Protein AF-A0A256ZT13-F1 (afdb_monomer)

Foldseek 3Di:
DWDWAQFLVGDTAIEDLVQVVVCVVPAVVVCVVQVPDDDVSVVVVLNCQRNDAPWWFAFPQRKIWRWHDDPQKTWTFIGDPRYTDHIHIDGPVRVVVCVVPTTDDIPD

Structure (mmCIF, N/CA/C/O backbone):
data_AF-A0A256ZT13-F1
#
_entry.id   AF-A0A256ZT13-F1
#
loop_
_atom_site.group_PDB
_atom_site.id
_atom_site.type_symbol
_atom_site.label_atom_id
_atom_site.label_alt_id
_atom_site.label_comp_id
_atom_site.label_asym_id
_atom_site.label_entity_id
_atom_site.label_seq_id
_atom_site.pdbx_PDB_ins_code
_atom_site.Cartn_x
_atom_site.Cartn_y
_atom_site.Cartn_z
_atom_site.occupancy
_atom_site.B_iso_or_equiv
_atom_site.auth_seq_id
_atom_site.auth_comp_id
_atom_site.auth_asym_id
_atom_site.auth_atom_id
_atom_site.pdbx_PDB_model_num
ATOM 1 N N . MET A 1 1 ? -5.685 13.560 12.137 1.00 84.81 1 MET A N 1
ATOM 2 C CA . MET A 1 1 ? -6.854 13.340 11.257 1.00 84.81 1 MET A CA 1
ATOM 3 C C . MET A 1 1 ? -6.758 11.966 10.598 1.00 84.81 1 MET A C 1
ATOM 5 O O . MET A 1 1 ? -5.645 11.472 10.412 1.00 84.81 1 MET A O 1
ATOM 9 N N . SER A 1 2 ? -7.891 11.348 10.274 1.00 91.94 2 SER A N 1
ATOM 10 C CA . SER A 1 2 ? -7.971 10.091 9.521 1.00 91.94 2 SER A CA 1
ATOM 11 C C . SER A 1 2 ? -8.972 10.225 8.376 1.00 91.94 2 SER A C 1
ATOM 13 O O . SER A 1 2 ? -9.861 11.073 8.413 1.00 91.94 2 SER A O 1
ATOM 15 N N . ILE A 1 3 ? -8.791 9.411 7.341 1.00 95.38 3 ILE A N 1
ATOM 16 C CA . ILE A 1 3 ? -9.670 9.338 6.172 1.00 95.38 3 ILE A CA 1
ATOM 17 C C . ILE A 1 3 ? -10.074 7.881 5.999 1.00 95.38 3 ILE A C 1
ATOM 19 O O . ILE A 1 3 ? -9.245 6.992 6.180 1.00 95.38 3 ILE A O 1
ATOM 23 N N . ILE A 1 4 ? -11.331 7.641 5.638 1.00 97.50 4 ILE A N 1
ATOM 24 C CA . ILE A 1 4 ? -11.843 6.304 5.342 1.00 97.50 4 ILE A CA 1
ATOM 25 C C . ILE A 1 4 ? -12.035 6.189 3.830 1.00 97.50 4 ILE A C 1
ATOM 27 O O . ILE A 1 4 ? -12.651 7.052 3.206 1.00 97.50 4 ILE A O 1
ATOM 31 N N . VAL A 1 5 ? -11.493 5.127 3.242 1.00 96.94 5 VAL A N 1
ATOM 32 C CA . VAL A 1 5 ? -11.612 4.794 1.820 1.00 96.94 5 VAL A CA 1
ATOM 33 C C . VAL A 1 5 ? -12.153 3.379 1.707 1.00 96.94 5 VAL A C 1
ATOM 35 O O . VAL A 1 5 ? -11.622 2.476 2.339 1.00 96.94 5 VAL A O 1
ATOM 38 N N . LYS A 1 6 ? -13.187 3.169 0.892 1.00 98.00 6 LYS A N 1
ATOM 39 C CA . LYS A 1 6 ? -13.650 1.814 0.581 1.00 98.00 6 LYS A CA 1
ATOM 40 C C . LYS A 1 6 ? -12.673 1.136 -0.382 1.00 98.00 6 LYS A C 1
ATOM 42 O O . LYS A 1 6 ? -12.328 1.735 -1.400 1.00 98.00 6 LYS A O 1
ATOM 47 N N . ASP A 1 7 ? -12.219 -0.070 -0.052 1.00 97.81 7 ASP A N 1
ATOM 48 C CA . ASP A 1 7 ? -11.424 -0.899 -0.964 1.00 97.81 7 ASP A CA 1
ATOM 49 C C . ASP A 1 7 ? -12.286 -1.466 -2.111 1.00 97.81 7 ASP A C 1
ATOM 51 O O . ASP A 1 7 ? -13.498 -1.236 -2.177 1.00 97.81 7 ASP A O 1
ATOM 55 N N . TYR A 1 8 ? -11.670 -2.242 -3.007 1.00 97.06 8 TYR A N 1
ATOM 56 C CA . TYR A 1 8 ? -12.350 -2.919 -4.120 1.00 97.06 8 TYR A CA 1
ATOM 57 C C . TYR A 1 8 ? -13.503 -3.857 -3.695 1.00 97.06 8 TYR A C 1
ATOM 59 O O . TYR A 1 8 ? -14.330 -4.218 -4.529 1.00 97.06 8 TYR A O 1
ATOM 67 N N . ARG A 1 9 ? -13.577 -4.255 -2.416 1.00 96.62 9 ARG A N 1
ATOM 68 C CA . ARG A 1 9 ? -14.650 -5.089 -1.838 1.00 96.62 9 ARG A CA 1
ATOM 69 C C . ARG A 1 9 ? -15.727 -4.257 -1.144 1.00 96.62 9 ARG A C 1
ATOM 71 O O . ARG A 1 9 ? -16.703 -4.812 -0.648 1.00 96.62 9 ARG A O 1
ATOM 78 N N . GLY A 1 10 ? -15.555 -2.938 -1.072 1.00 96.75 10 GLY A N 1
ATOM 79 C CA . GLY A 1 10 ? -16.430 -2.036 -0.331 1.00 96.75 10 GLY A CA 1
ATOM 80 C C . GLY A 1 10 ? -16.109 -1.924 1.165 1.00 96.75 10 GLY A C 1
ATOM 81 O O . GLY A 1 10 ? -16.856 -1.248 1.877 1.00 96.75 10 GLY A O 1
ATOM 82 N N . ILE A 1 11 ? -15.020 -2.538 1.646 1.00 96.69 11 ILE A N 1
ATOM 83 C CA . ILE A 1 11 ? -14.600 -2.508 3.056 1.00 96.69 11 ILE A CA 1
ATOM 84 C C . ILE A 1 11 ? -13.934 -1.166 3.357 1.00 96.69 11 ILE A C 1
ATOM 86 O O . ILE A 1 11 ? -13.076 -0.706 2.607 1.00 96.69 11 ILE A O 1
ATOM 90 N N . GLY A 1 12 ? -14.330 -0.521 4.456 1.00 98.19 12 GLY A N 1
ATOM 91 C CA . GLY A 1 12 ? -13.777 0.767 4.869 1.00 98.19 12 GLY A CA 1
ATOM 92 C C . GLY A 1 12 ? -12.373 0.632 5.453 1.00 98.19 12 GLY A C 1
ATOM 93 O O . GLY A 1 12 ? -12.214 0.138 6.560 1.00 98.19 12 GLY A O 1
ATOM 94 N N . ILE A 1 13 ? -11.373 1.131 4.732 1.00 98.44 13 ILE A N 1
ATOM 95 C CA . ILE A 1 13 ? -9.968 1.152 5.137 1.00 98.44 13 ILE A CA 1
ATOM 96 C C . ILE A 1 13 ? -9.581 2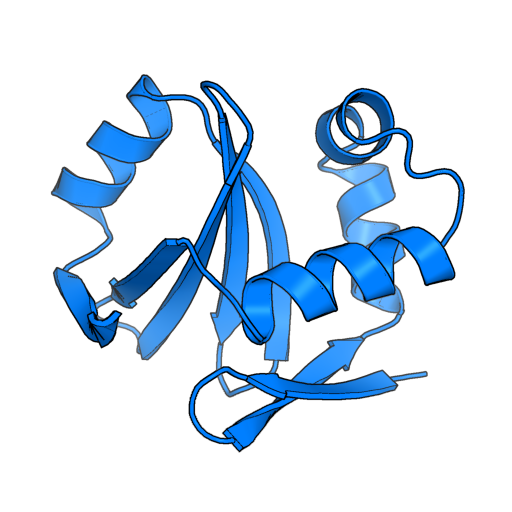.547 5.629 1.00 98.44 13 ILE A C 1
ATOM 98 O O . ILE A 1 13 ? -9.836 3.557 4.968 1.00 98.44 13 ILE A O 1
ATOM 102 N N . VAL A 1 14 ? -8.924 2.609 6.783 1.00 98.31 14 VAL A N 1
ATOM 103 C CA . VAL A 1 14 ? -8.501 3.845 7.442 1.00 98.31 14 VAL A CA 1
ATOM 104 C C . VAL A 1 14 ? -7.083 4.230 7.028 1.00 98.31 14 VAL A C 1
ATOM 106 O O . VAL A 1 14 ? -6.129 3.462 7.169 1.00 98.31 14 VAL A O 1
ATOM 109 N N . ILE A 1 15 ? -6.927 5.476 6.588 1.00 97.44 15 ILE A N 1
ATOM 110 C CA . ILE A 1 15 ? -5.650 6.123 6.293 1.00 97.44 15 ILE A CA 1
ATOM 111 C C . ILE A 1 15 ? -5.404 7.187 7.364 1.00 97.44 15 ILE A C 1
ATOM 113 O O . ILE A 1 15 ? -6.136 8.174 7.465 1.00 97.44 15 ILE A O 1
ATOM 117 N N . LEU A 1 16 ? -4.368 6.991 8.179 1.00 96.69 16 LEU A N 1
ATOM 118 C CA . LEU A 1 16 ? -3.967 7.953 9.205 1.00 96.69 16 LEU A CA 1
ATOM 119 C C . LEU A 1 16 ? -3.045 9.015 8.608 1.00 96.69 16 LEU A C 1
ATOM 121 O O . LEU A 1 16 ? -2.134 8.695 7.854 1.00 96.69 16 LEU A O 1
ATOM 125 N N . GLN A 1 17 ? -3.199 10.275 9.007 1.00 92.31 17 GLN A N 1
ATOM 126 C CA . GLN A 1 17 ? -2.292 11.349 8.580 1.00 92.31 17 GLN A CA 1
ATOM 127 C C . GLN A 1 17 ? -0.821 11.087 8.960 1.00 92.31 17 GLN A C 1
ATOM 129 O O . GLN A 1 17 ? 0.091 11.451 8.219 1.00 92.31 17 GLN A O 1
ATOM 134 N N . THR A 1 18 ? -0.581 10.407 10.084 1.00 95.25 18 THR A N 1
ATOM 135 C CA . THR A 1 18 ? 0.762 10.001 10.531 1.00 95.25 18 THR A CA 1
ATOM 136 C C . THR A 1 18 ? 1.453 9.046 9.556 1.00 95.25 18 THR A C 1
ATOM 138 O O . THR A 1 18 ? 2.682 9.011 9.517 1.00 95.25 18 THR A O 1
ATOM 141 N N . LEU A 1 19 ? 0.697 8.333 8.712 1.00 95.69 19 LEU A N 1
ATOM 142 C CA . LEU A 1 19 ? 1.247 7.499 7.644 1.00 95.69 19 LEU A CA 1
ATOM 143 C C . LEU A 1 19 ? 2.073 8.327 6.656 1.00 95.69 19 LEU A C 1
ATOM 145 O O . LEU A 1 19 ? 3.155 7.899 6.265 1.00 95.69 19 LEU A O 1
ATOM 149 N N . TYR A 1 20 ? 1.596 9.516 6.274 1.00 95.31 20 TYR A N 1
ATOM 150 C CA . TYR A 1 20 ? 2.323 10.376 5.340 1.00 95.31 20 TYR A CA 1
ATOM 151 C C . TYR A 1 20 ? 3.679 10.801 5.916 1.00 95.31 20 TYR A C 1
ATOM 153 O O . TYR A 1 20 ? 4.689 10.746 5.218 1.00 95.31 20 TYR A O 1
ATOM 161 N N . LEU A 1 21 ? 3.721 11.155 7.205 1.00 94.12 21 LEU A N 1
ATOM 162 C CA . LEU A 1 21 ? 4.969 11.496 7.896 1.00 94.12 21 LEU A CA 1
ATOM 163 C C . LEU A 1 21 ? 5.923 10.296 7.938 1.00 94.12 21 LEU A C 1
ATOM 165 O O . LEU A 1 21 ? 7.085 10.424 7.559 1.00 94.12 21 LEU A O 1
ATOM 169 N N . HIS A 1 22 ? 5.410 9.114 8.289 1.00 94.31 22 HIS A N 1
ATOM 170 C CA . HIS A 1 22 ? 6.187 7.876 8.289 1.00 94.31 22 HIS A CA 1
ATOM 171 C C . HIS A 1 22 ? 6.798 7.568 6.910 1.00 94.31 22 HIS A C 1
ATOM 173 O O . HIS A 1 22 ? 7.994 7.294 6.807 1.00 94.31 22 HIS A O 1
ATOM 179 N N . VAL A 1 23 ? 6.008 7.660 5.835 1.00 94.69 23 VAL A N 1
ATOM 180 C CA . VAL A 1 23 ? 6.480 7.444 4.456 1.00 94.69 23 VAL A CA 1
ATOM 181 C C . VAL A 1 23 ? 7.493 8.518 4.052 1.00 94.69 23 VAL A C 1
ATOM 183 O O . VAL A 1 23 ? 8.524 8.194 3.466 1.00 94.69 23 VAL A O 1
ATOM 186 N N . LYS A 1 24 ? 7.277 9.784 4.420 1.00 94.25 24 LYS A N 1
ATOM 187 C CA . LYS A 1 24 ? 8.226 10.878 4.154 1.00 94.25 24 LYS A CA 1
ATOM 188 C C . LYS A 1 24 ? 9.572 10.684 4.859 1.00 94.25 24 LYS A C 1
ATOM 190 O O . LYS A 1 24 ? 10.597 11.166 4.376 1.00 94.25 24 LYS A O 1
ATOM 195 N N . GLU A 1 25 ? 9.603 9.989 5.987 1.00 94.56 25 GLU A N 1
ATOM 196 C CA . GLU A 1 25 ? 10.843 9.673 6.697 1.00 94.56 25 GLU A CA 1
ATOM 197 C C . GLU A 1 25 ? 11.520 8.404 6.173 1.00 94.56 25 GLU A C 1
ATOM 199 O O . GLU A 1 25 ? 12.735 8.398 5.983 1.00 94.56 25 GLU A O 1
ATOM 204 N N . ARG A 1 26 ? 10.751 7.338 5.920 1.00 93.94 26 ARG A N 1
ATOM 205 C CA . ARG A 1 26 ? 11.281 5.988 5.651 1.00 93.94 26 ARG A CA 1
ATOM 206 C C . ARG A 1 26 ? 11.299 5.584 4.177 1.00 93.94 26 ARG A C 1
ATOM 208 O O . ARG A 1 26 ? 12.075 4.710 3.809 1.00 93.94 26 ARG A O 1
ATOM 215 N N . HIS A 1 27 ? 10.478 6.218 3.344 1.00 92.50 27 HIS A N 1
ATOM 216 C CA . HIS A 1 27 ? 10.208 5.835 1.953 1.00 92.50 27 HIS A CA 1
ATOM 217 C C . HIS A 1 27 ? 10.195 7.066 1.028 1.00 92.50 27 HIS A C 1
ATOM 219 O O . HIS A 1 27 ? 9.283 7.282 0.229 1.00 92.50 27 HIS A O 1
ATOM 225 N N . ARG A 1 28 ? 11.216 7.926 1.148 1.00 90.56 28 ARG A N 1
ATOM 226 C CA . ARG A 1 28 ? 11.354 9.150 0.328 1.00 90.56 28 ARG A CA 1
ATOM 227 C C . ARG A 1 28 ? 11.467 8.867 -1.166 1.00 90.56 28 ARG A C 1
ATOM 229 O O . ARG A 1 28 ? 11.093 9.707 -1.980 1.00 90.56 28 ARG A O 1
ATOM 236 N N . ASP A 1 29 ? 12.009 7.711 -1.517 1.00 92.12 29 ASP A N 1
ATOM 237 C CA . ASP A 1 29 ? 12.129 7.228 -2.887 1.00 92.12 29 ASP A CA 1
ATOM 238 C C . ASP A 1 29 ? 10.757 7.062 -3.549 1.00 92.12 29 ASP A C 1
ATOM 240 O O . ASP A 1 29 ? 10.605 7.455 -4.703 1.00 92.12 29 ASP A O 1
ATOM 244 N N . LEU A 1 30 ? 9.752 6.582 -2.808 1.00 93.75 30 LEU A N 1
ATOM 245 C CA . LEU A 1 30 ? 8.371 6.511 -3.280 1.00 93.75 30 LEU A CA 1
ATOM 246 C C . LEU A 1 30 ? 7.849 7.896 -3.648 1.00 93.75 30 LEU A C 1
ATOM 248 O O . LEU A 1 30 ? 7.347 8.077 -4.755 1.00 93.75 30 LEU A O 1
ATOM 252 N N . LEU A 1 31 ? 7.991 8.872 -2.742 1.00 94.31 31 LEU A N 1
ATOM 253 C CA . LEU A 1 31 ? 7.477 10.225 -2.971 1.00 94.31 31 LEU A CA 1
ATOM 254 C C . LEU A 1 31 ? 8.135 10.856 -4.201 1.00 94.31 31 LEU A C 1
ATOM 256 O O . LEU A 1 31 ? 7.447 11.395 -5.059 1.00 94.31 31 LEU A O 1
ATOM 260 N N . ARG A 1 32 ? 9.461 10.719 -4.330 1.00 93.56 32 ARG A N 1
ATOM 261 C CA . ARG A 1 32 ? 10.210 11.236 -5.484 1.00 93.56 32 ARG A CA 1
ATOM 262 C C . ARG A 1 32 ? 9.809 10.552 -6.788 1.00 93.56 32 ARG A C 1
ATOM 264 O O . ARG A 1 32 ? 9.538 11.234 -7.767 1.00 93.56 32 ARG A O 1
ATOM 271 N N . LYS A 1 33 ? 9.759 9.216 -6.815 1.00 93.25 33 LYS A N 1
ATOM 272 C CA . LYS A 1 33 ? 9.455 8.450 -8.036 1.00 93.25 33 LYS A CA 1
ATOM 273 C C . LYS A 1 33 ? 8.032 8.662 -8.538 1.00 93.25 33 LYS A C 1
ATOM 275 O O . LYS A 1 33 ? 7.802 8.561 -9.737 1.00 93.25 33 LYS A O 1
ATOM 280 N N . LEU A 1 34 ? 7.093 8.924 -7.634 1.00 92.62 34 LEU A N 1
ATOM 281 C CA . LEU A 1 34 ? 5.691 9.167 -7.969 1.00 92.62 34 LEU A CA 1
ATOM 282 C C . LEU A 1 34 ? 5.343 10.661 -8.048 1.00 92.62 34 LEU A C 1
ATOM 284 O O . LEU A 1 34 ? 4.171 10.990 -8.194 1.00 92.62 34 LEU A O 1
ATOM 288 N N . ASN A 1 35 ? 6.342 11.545 -7.948 1.00 94.69 35 ASN A N 1
ATOM 289 C CA . ASN A 1 35 ? 6.184 12.999 -7.920 1.00 94.69 35 ASN A CA 1
ATOM 290 C C . ASN A 1 35 ? 5.108 13.481 -6.925 1.00 94.69 35 ASN A C 1
ATOM 292 O O . ASN A 1 35 ? 4.221 14.260 -7.263 1.00 94.69 35 ASN A O 1
ATOM 296 N N . ILE A 1 36 ? 5.168 12.962 -5.698 1.00 95.75 36 ILE A N 1
ATOM 297 C CA . ILE A 1 36 ? 4.253 13.310 -4.610 1.00 95.75 36 ILE A CA 1
ATOM 298 C C . ILE A 1 36 ? 4.864 14.442 -3.796 1.00 95.75 36 ILE A C 1
ATOM 300 O O . ILE A 1 36 ? 5.862 14.260 -3.095 1.00 95.75 36 ILE A O 1
ATOM 304 N N . GLU A 1 37 ? 4.217 15.595 -3.839 1.00 94.25 37 GLU A N 1
ATOM 305 C CA . GLU A 1 37 ? 4.680 16.822 -3.193 1.00 94.25 37 GLU A CA 1
ATOM 306 C C . GLU A 1 37 ? 3.958 17.087 -1.869 1.00 94.25 37 GLU A C 1
ATOM 308 O O . GLU A 1 37 ? 4.487 17.748 -0.971 1.00 94.25 37 GLU A O 1
ATOM 313 N N . ASN A 1 38 ? 2.738 16.566 -1.723 1.00 94.50 38 ASN A N 1
ATOM 314 C CA . ASN A 1 38 ? 1.885 16.857 -0.580 1.00 94.50 38 ASN A CA 1
ATOM 315 C C . ASN A 1 38 ? 1.020 15.665 -0.144 1.00 94.50 38 ASN A C 1
ATOM 317 O O . ASN A 1 38 ? 0.927 14.625 -0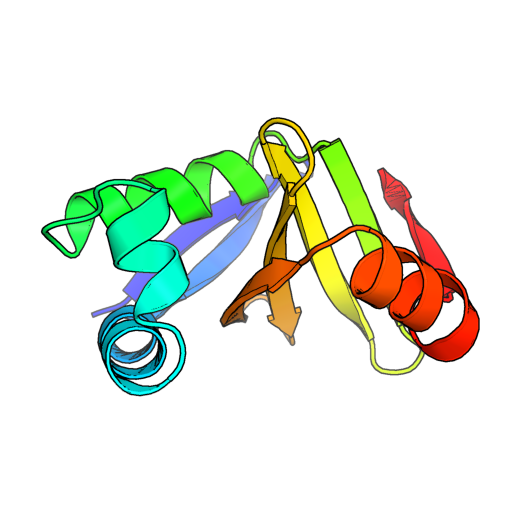.795 1.00 94.50 38 ASN A O 1
ATOM 321 N N . MET A 1 39 ? 0.376 15.844 1.009 1.00 94.56 39 MET A N 1
ATOM 322 C CA . MET A 1 39 ? -0.436 14.816 1.654 1.00 94.56 39 MET A CA 1
ATOM 323 C C . MET A 1 39 ? -1.663 14.413 0.825 1.00 94.56 39 MET A C 1
ATOM 325 O O . MET A 1 39 ? -2.018 13.239 0.824 1.00 94.56 39 MET A O 1
ATOM 329 N N . ASN A 1 40 ? -2.296 15.349 0.111 1.00 94.81 40 ASN A N 1
ATOM 330 C CA . ASN A 1 40 ? -3.486 15.048 -0.690 1.00 94.81 40 ASN A CA 1
ATOM 331 C C . ASN A 1 40 ? -3.132 14.119 -1.856 1.00 94.81 40 ASN A C 1
ATOM 333 O O . ASN A 1 40 ? -3.756 13.074 -2.008 1.00 94.81 40 ASN A O 1
ATOM 337 N N . GLN A 1 41 ? -2.051 14.423 -2.582 1.00 95.94 41 GLN A N 1
ATOM 338 C CA . GLN A 1 41 ? -1.529 13.550 -3.640 1.00 95.94 41 GLN A CA 1
ATOM 339 C C . GLN A 1 41 ? -1.145 12.162 -3.106 1.00 95.94 41 GLN A C 1
ATOM 341 O O . GLN A 1 41 ? -1.420 11.146 -3.744 1.00 95.94 41 GLN A O 1
ATOM 346 N N . PHE A 1 42 ? -0.546 12.099 -1.910 1.00 96.19 42 PHE A N 1
ATOM 347 C CA . PHE A 1 42 ? -0.253 10.827 -1.251 1.00 96.19 42 PHE A CA 1
ATOM 348 C C . PHE A 1 42 ? -1.531 10.016 -0.986 1.00 96.19 42 PHE A C 1
ATOM 350 O O . PHE A 1 42 ? -1.593 8.835 -1.328 1.00 96.19 42 PHE A O 1
ATOM 357 N N . ILE A 1 43 ? -2.557 10.646 -0.407 1.00 95.69 43 ILE A N 1
ATOM 358 C CA . ILE A 1 43 ? -3.845 10.003 -0.118 1.00 95.69 43 ILE A CA 1
ATOM 359 C C . ILE A 1 43 ? -4.507 9.507 -1.405 1.00 95.69 43 ILE A C 1
ATOM 361 O O . ILE A 1 43 ? -5.004 8.383 -1.421 1.00 95.69 43 ILE A O 1
ATOM 365 N N . ASP A 1 44 ? -4.493 10.298 -2.478 1.00 95.75 44 ASP A N 1
ATOM 366 C CA . ASP A 1 44 ? -5.092 9.915 -3.760 1.00 95.75 44 ASP A CA 1
ATOM 367 C C . ASP A 1 44 ? -4.416 8.684 -4.369 1.00 95.75 44 ASP A C 1
ATOM 369 O O . ASP A 1 44 ? -5.088 7.790 -4.890 1.00 95.75 44 ASP A O 1
ATOM 373 N N . ILE A 1 45 ? -3.094 8.581 -4.233 1.00 95.75 45 ILE A N 1
ATOM 374 C CA . ILE A 1 45 ? -2.351 7.401 -4.670 1.00 95.75 45 ILE A CA 1
ATOM 375 C C . ILE A 1 45 ? -2.718 6.176 -3.832 1.00 95.75 45 ILE A C 1
ATOM 377 O O . ILE A 1 45 ? -3.042 5.137 -4.404 1.00 95.75 45 ILE A O 1
ATOM 381 N N . VAL A 1 46 ? -2.737 6.284 -2.500 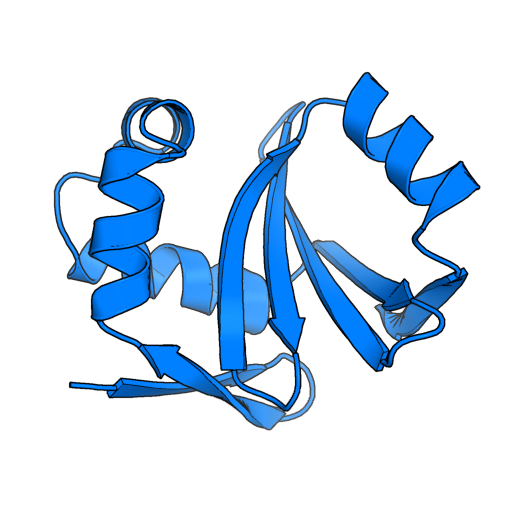1.00 97.50 46 VAL A N 1
ATOM 382 C CA . VAL A 1 46 ? -3.149 5.165 -1.630 1.00 97.50 46 VAL A CA 1
ATOM 383 C C . VAL A 1 46 ? -4.583 4.739 -1.943 1.00 97.50 46 VAL A C 1
ATOM 385 O O . VAL A 1 46 ? -4.852 3.549 -2.098 1.00 97.50 46 VAL A O 1
ATOM 388 N N . ARG A 1 47 ? -5.492 5.704 -2.121 1.00 97.25 47 ARG A N 1
ATOM 389 C CA . ARG A 1 47 ? -6.882 5.470 -2.524 1.00 97.25 47 ARG A CA 1
ATOM 390 C C . ARG A 1 47 ? -6.961 4.696 -3.838 1.00 97.25 47 ARG A C 1
ATOM 392 O O . ARG A 1 47 ? -7.703 3.722 -3.911 1.00 97.25 47 ARG A O 1
ATOM 399 N N . ARG A 1 48 ? -6.184 5.082 -4.854 1.00 96.38 48 ARG A N 1
ATOM 400 C CA . ARG A 1 48 ? -6.150 4.385 -6.149 1.00 96.38 48 ARG A CA 1
ATOM 401 C C . ARG A 1 48 ? -5.752 2.917 -5.998 1.00 96.38 48 ARG A C 1
ATOM 403 O O . ARG A 1 48 ? -6.388 2.070 -6.615 1.00 96.38 48 ARG A O 1
ATOM 410 N N . VAL A 1 49 ? -4.746 2.618 -5.171 1.00 98.00 49 VAL A N 1
ATOM 411 C CA . VAL A 1 49 ? -4.316 1.231 -4.916 1.00 98.00 49 VAL A CA 1
ATOM 412 C C . VAL A 1 49 ? -5.402 0.420 -4.209 1.00 98.00 49 VAL A C 1
ATOM 414 O O . VAL A 1 49 ? -5.598 -0.742 -4.539 1.00 98.00 49 VAL A O 1
ATOM 417 N N . LEU A 1 50 ? -6.113 1.018 -3.250 1.00 98.31 50 LEU A N 1
ATOM 418 C CA . LEU A 1 50 ? -7.175 0.328 -2.510 1.00 98.31 50 LEU A CA 1
ATOM 419 C C . LEU A 1 50 ? -8.410 0.044 -3.380 1.00 98.31 50 LEU A C 1
ATOM 421 O O . LEU A 1 50 ? -9.009 -1.022 -3.250 1.00 98.31 50 LEU A O 1
ATOM 425 N N . ILE A 1 51 ? -8.783 0.984 -4.256 1.00 98.00 51 ILE A N 1
ATOM 426 C CA . ILE A 1 51 ? -9.977 0.883 -5.112 1.00 98.00 51 ILE A CA 1
ATOM 427 C C . ILE A 1 51 ? -9.737 -0.025 -6.320 1.00 98.00 51 ILE A C 1
ATOM 429 O O . ILE A 1 51 ? -10.613 -0.805 -6.680 1.00 98.00 51 ILE A O 1
ATOM 433 N N . ASN A 1 52 ? -8.575 0.091 -6.964 1.00 97.50 52 ASN A N 1
ATOM 434 C CA . ASN A 1 52 ? -8.256 -0.648 -8.184 1.00 97.50 52 ASN A CA 1
ATOM 435 C C . ASN A 1 52 ? -6.826 -1.211 -8.117 1.00 97.50 52 ASN A C 1
ATOM 437 O O . ASN A 1 52 ? -5.930 -0.705 -8.806 1.00 97.50 52 ASN A O 1
ATOM 441 N N . PRO A 1 53 ? -6.577 -2.201 -7.241 1.00 97.94 53 PRO A N 1
ATOM 442 C CA . PRO A 1 53 ? -5.289 -2.875 -7.186 1.00 97.94 53 PRO A CA 1
ATOM 443 C C . PRO A 1 53 ? -5.044 -3.658 -8.483 1.00 97.94 53 PRO A C 1
ATOM 445 O O . PRO A 1 53 ? -5.963 -3.996 -9.213 1.00 97.94 53 PRO A O 1
ATOM 448 N N . SER A 1 54 ? -3.789 -3.975 -8.777 1.00 97.88 54 SER A N 1
ATOM 449 C CA . SER A 1 54 ? -3.434 -4.997 -9.769 1.00 97.88 54 SER A CA 1
ATOM 450 C C . SER A 1 54 ? -3.482 -6.397 -9.170 1.00 97.88 54 SER A C 1
ATOM 452 O O . SER A 1 54 ? -3.870 -7.340 -9.847 1.00 97.88 54 SER A O 1
ATOM 454 N N . GLU A 1 55 ? -3.048 -6.536 -7.916 1.00 98.00 55 GLU A N 1
ATOM 455 C CA . GLU A 1 55 ? -3.064 -7.801 -7.183 1.00 98.00 55 GLU A CA 1
ATOM 456 C C . GLU A 1 55 ? -3.310 -7.540 -5.700 1.00 98.00 55 GLU A C 1
ATOM 458 O O . GLU A 1 55 ? -2.866 -6.519 -5.163 1.00 98.00 55 GLU A O 1
ATOM 463 N N . VAL A 1 56 ? -3.953 -8.484 -5.017 1.00 98.31 56 VAL A N 1
ATOM 464 C CA . VAL A 1 56 ? -4.090 -8.431 -3.558 1.00 98.31 56 VAL A CA 1
ATOM 465 C C . VAL A 1 56 ? -3.718 -9.765 -2.932 1.00 98.31 56 VAL A C 1
ATOM 467 O O . VAL A 1 56 ? -4.172 -10.824 -3.365 1.00 98.31 56 VAL A O 1
ATOM 470 N N . TYR A 1 57 ? -2.905 -9.713 -1.877 1.00 98.31 57 TYR A N 1
ATOM 471 C CA . TYR A 1 57 ? -2.461 -10.891 -1.137 1.00 98.31 57 TYR A CA 1
ATOM 472 C C . TYR A 1 57 ? -2.777 -10.814 0.351 1.00 98.31 57 TYR A C 1
ATOM 474 O O . TYR A 1 57 ? -2.764 -9.738 0.940 1.00 98.31 57 TYR A O 1
ATOM 482 N N . ILE A 1 58 ? -2.954 -11.975 0.979 1.00 97.31 58 ILE A N 1
ATOM 483 C CA . ILE A 1 58 ? -3.069 -12.130 2.435 1.00 97.31 58 ILE A CA 1
ATOM 484 C C . ILE A 1 58 ? -1.907 -12.990 2.955 1.00 97.31 58 ILE A C 1
ATOM 486 O O . ILE A 1 58 ? -1.439 -13.909 2.270 1.00 97.31 58 ILE A O 1
ATOM 490 N N . ASN A 1 59 ? -1.409 -12.678 4.156 1.00 96.19 59 ASN A N 1
ATOM 491 C CA . ASN A 1 59 ? -0.444 -13.506 4.889 1.00 96.19 59 ASN A CA 1
ATOM 492 C C . ASN A 1 59 ? -1.096 -14.266 6.065 1.00 96.19 59 ASN A C 1
ATOM 494 O O . ASN A 1 59 ? -2.243 -14.016 6.421 1.00 96.19 59 ASN A O 1
ATOM 498 N N . ASP A 1 60 ? -0.328 -15.135 6.728 1.00 93.69 60 ASP A N 1
ATOM 499 C CA . ASP A 1 60 ? -0.796 -15.946 7.871 1.00 93.69 60 ASP A CA 1
ATOM 500 C C . ASP A 1 60 ? -1.277 -15.112 9.079 1.00 93.69 60 ASP A C 1
ATOM 502 O O . ASP A 1 60 ? -1.966 -15.617 9.957 1.00 93.69 60 ASP A O 1
ATOM 506 N N . LYS A 1 61 ? -0.905 -13.828 9.140 1.00 93.81 61 LYS A N 1
ATOM 507 C CA . LYS A 1 61 ? -1.273 -12.893 10.214 1.00 93.81 61 LYS A CA 1
ATOM 508 C C . LYS A 1 61 ? -2.480 -12.021 9.853 1.00 93.81 61 LYS A C 1
ATOM 510 O O . LYS A 1 61 ? -2.746 -11.048 10.549 1.00 93.81 61 LYS A O 1
ATOM 515 N N . GLY A 1 62 ? -3.147 -12.293 8.730 1.00 94.69 62 GLY A N 1
ATOM 516 C CA . GLY A 1 62 ? -4.275 -11.495 8.245 1.00 94.69 62 GLY A CA 1
ATOM 517 C C . GLY A 1 62 ? -3.893 -10.120 7.686 1.00 94.69 62 GLY A C 1
ATOM 518 O O . GLY A 1 62 ? -4.773 -9.319 7.388 1.00 94.69 62 GLY A O 1
ATOM 519 N N . SER A 1 63 ? -2.600 -9.817 7.510 1.00 97.62 63 SER A N 1
ATOM 520 C CA . SER A 1 63 ? -2.196 -8.585 6.823 1.00 97.62 63 SER A CA 1
ATOM 521 C C . SER A 1 63 ? -2.525 -8.694 5.338 1.00 97.62 63 SER A C 1
ATOM 523 O O . SER A 1 63 ? -2.169 -9.687 4.694 1.00 97.62 63 SER A O 1
ATOM 525 N N . VAL A 1 64 ? -3.140 -7.648 4.797 1.00 98.31 64 VAL A N 1
ATOM 526 C CA . VAL A 1 64 ? -3.538 -7.555 3.393 1.00 98.31 64 VAL A CA 1
ATOM 527 C C . VAL A 1 64 ? -2.567 -6.640 2.653 1.00 98.31 64 VAL A C 1
ATOM 529 O O . VAL A 1 64 ? -2.224 -5.559 3.127 1.00 98.31 64 VAL A O 1
ATOM 532 N N . TYR A 1 65 ? -2.103 -7.087 1.495 1.00 98.50 65 TYR A N 1
ATOM 533 C CA . TYR A 1 65 ? -1.130 -6.399 0.656 1.00 98.50 65 TYR A CA 1
ATOM 534 C C . TYR A 1 65 ? -1.801 -6.050 -0.660 1.00 98.50 65 TYR A C 1
ATOM 536 O O . TYR A 1 65 ? -2.047 -6.944 -1.465 1.00 98.50 65 TYR A O 1
ATOM 544 N N . TYR A 1 66 ? -2.090 -4.771 -0.866 1.00 98.69 66 TYR A N 1
ATOM 545 C CA . TYR A 1 66 ? -2.636 -4.262 -2.116 1.00 98.69 66 TYR A CA 1
ATOM 546 C C . TYR A 1 66 ? -1.481 -3.774 -2.977 1.00 98.69 66 TYR A C 1
ATOM 548 O O . TYR A 1 66 ? -0.705 -2.911 -2.560 1.00 98.69 66 TYR A O 1
ATOM 556 N N . LEU A 1 67 ? -1.355 -4.339 -4.169 1.00 98.25 67 LEU A N 1
ATOM 557 C CA . LEU A 1 67 ? -0.291 -4.023 -5.106 1.00 98.25 67 LEU A CA 1
ATOM 558 C C . LEU A 1 67 ? -0.885 -3.325 -6.315 1.00 98.25 67 LEU A C 1
ATOM 560 O O . LEU A 1 67 ? -1.785 -3.862 -6.948 1.00 98.25 67 LEU A O 1
ATOM 564 N N . LEU A 1 68 ? -0.337 -2.173 -6.682 1.00 97.94 68 LEU A N 1
ATOM 565 C CA . LEU A 1 68 ? -0.599 -1.533 -7.967 1.00 97.94 68 LEU A CA 1
ATOM 566 C C . LEU A 1 68 ? 0.675 -1.575 -8.807 1.00 97.94 68 LEU A C 1
ATOM 568 O O . LEU A 1 68 ? 1.706 -1.043 -8.392 1.00 97.94 68 LEU A O 1
ATOM 572 N N . ARG A 1 69 ? 0.617 -2.203 -9.983 1.00 96.00 69 ARG A N 1
ATOM 573 C CA . ARG A 1 69 ? 1.750 -2.237 -10.909 1.00 96.00 69 ARG A CA 1
ATOM 574 C C . ARG A 1 69 ? 1.914 -0.877 -11.585 1.00 96.00 69 ARG A C 1
ATOM 576 O O . ARG A 1 69 ? 0.969 -0.336 -12.152 1.00 96.00 69 ARG A O 1
ATOM 583 N N . ILE A 1 70 ? 3.128 -0.341 -11.535 1.00 93.06 70 ILE A N 1
ATOM 584 C CA . ILE A 1 70 ? 3.536 0.911 -12.173 1.00 93.06 70 ILE A CA 1
ATOM 585 C C . ILE A 1 70 ? 4.839 0.614 -12.917 1.00 93.06 70 ILE A C 1
ATOM 587 O O . ILE A 1 70 ? 5.919 0.606 -12.322 1.00 93.06 70 ILE A O 1
ATOM 591 N N . ASN A 1 71 ? 4.729 0.337 -14.219 1.00 90.06 71 ASN A N 1
ATOM 592 C CA . ASN A 1 71 ? 5.832 -0.150 -15.054 1.00 90.06 71 ASN A CA 1
ATOM 593 C C . ASN A 1 71 ? 6.469 -1.425 -14.451 1.00 90.06 71 ASN A C 1
ATOM 595 O O . ASN A 1 71 ? 5.781 -2.437 -14.262 1.00 90.06 71 ASN A O 1
ATOM 599 N N . ASP A 1 72 ? 7.760 -1.360 -14.115 1.00 91.75 72 ASP A N 1
ATOM 600 C CA . ASP A 1 72 ? 8.553 -2.461 -13.546 1.00 91.75 72 ASP A CA 1
ATOM 601 C C . ASP A 1 72 ? 8.569 -2.480 -12.009 1.00 91.75 72 ASP A C 1
ATOM 603 O O . ASP A 1 72 ? 9.300 -3.255 -11.386 1.00 91.75 72 ASP A O 1
ATOM 607 N N . LEU A 1 73 ? 7.780 -1.608 -11.379 1.00 95.06 73 LEU A N 1
ATOM 608 C CA . LEU A 1 73 ? 7.634 -1.530 -9.932 1.00 95.06 73 LEU A CA 1
ATOM 609 C C . LEU A 1 73 ? 6.203 -1.861 -9.515 1.00 95.06 73 LEU A C 1
ATOM 611 O O . LEU A 1 73 ? 5.244 -1.686 -10.266 1.00 95.06 73 LEU A O 1
ATOM 615 N N . TYR A 1 74 ? 6.057 -2.277 -8.265 1.00 96.88 74 TYR A N 1
ATOM 616 C CA . TYR A 1 74 ? 4.774 -2.361 -7.586 1.00 96.88 74 TYR A CA 1
ATOM 617 C C . TYR A 1 74 ? 4.728 -1.344 -6.460 1.00 96.88 74 TYR A C 1
ATOM 619 O O . TYR A 1 74 ? 5.614 -1.301 -5.608 1.00 96.88 74 TYR A O 1
ATOM 627 N N . LEU A 1 75 ? 3.668 -0.551 -6.422 1.00 97.38 75 LEU A N 1
ATOM 628 C CA . LEU A 1 75 ? 3.303 0.206 -5.242 1.00 97.38 75 LEU A CA 1
ATOM 629 C C . LEU A 1 75 ? 2.549 -0.719 -4.289 1.00 97.38 75 LEU A C 1
ATOM 631 O O . LEU A 1 75 ? 1.478 -1.214 -4.628 1.00 97.38 75 LEU A O 1
ATOM 635 N N . ASN A 1 76 ? 3.122 -0.959 -3.114 1.00 98.12 76 ASN A N 1
ATOM 636 C CA . ASN A 1 76 ? 2.592 -1.878 -2.119 1.00 98.12 76 ASN A CA 1
ATOM 637 C C . ASN A 1 76 ? 2.010 -1.116 -0.932 1.00 98.12 76 ASN A C 1
ATOM 639 O O . ASN A 1 76 ? 2.744 -0.429 -0.221 1.00 98.12 76 ASN A O 1
ATOM 643 N N . VAL A 1 77 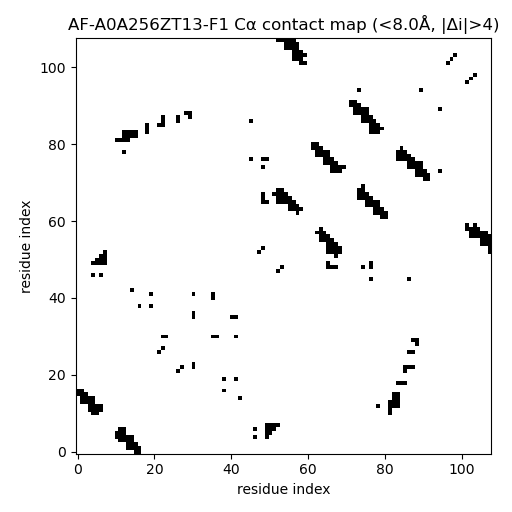? 0.709 -1.274 -0.703 1.00 98.44 77 VAL A N 1
ATOM 644 C CA . VAL A 1 77 ? -0.025 -0.744 0.450 1.00 98.44 77 VAL A CA 1
ATOM 645 C C . VAL A 1 77 ? -0.346 -1.902 1.388 1.00 98.44 77 VAL A C 1
ATOM 647 O O . VAL A 1 77 ? -1.023 -2.854 1.001 1.00 98.44 77 VAL A O 1
ATOM 650 N N . ILE A 1 78 ? 0.128 -1.823 2.634 1.00 98.1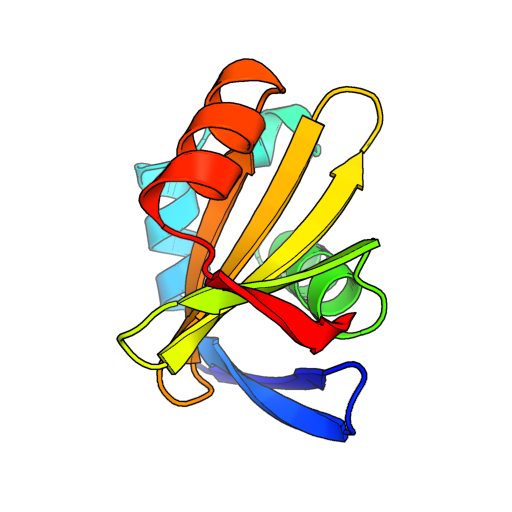2 78 ILE A N 1
ATOM 651 C CA . ILE A 1 78 ? -0.110 -2.863 3.642 1.00 98.12 78 ILE A CA 1
ATOM 652 C C . ILE A 1 78 ? -1.198 -2.409 4.603 1.00 98.12 78 ILE A C 1
ATOM 654 O O . ILE A 1 78 ? -1.055 -1.383 5.271 1.00 98.12 78 ILE A O 1
ATOM 658 N N . VAL A 1 79 ? -2.237 -3.226 4.721 1.00 98.56 79 VAL A N 1
ATOM 659 C CA . VAL A 1 79 ? -3.362 -3.033 5.631 1.00 98.56 79 VAL A CA 1
ATOM 660 C C . VAL A 1 79 ? -3.350 -4.118 6.700 1.00 98.56 79 VAL A C 1
ATOM 662 O O . VAL A 1 79 ? -3.153 -5.298 6.409 1.00 98.56 79 VAL A O 1
ATOM 665 N N . VAL A 1 80 ? -3.553 -3.711 7.949 1.00 97.81 80 VAL A N 1
ATOM 666 C CA . VAL A 1 80 ? -3.707 -4.608 9.101 1.00 97.81 80 VAL A CA 1
ATOM 667 C C . VAL A 1 80 ? -4.865 -4.081 9.929 1.00 97.81 80 VAL A C 1
ATOM 669 O O . VAL A 1 80 ? -4.820 -2.909 10.304 1.00 97.81 80 VAL A O 1
ATOM 672 N N . GLU A 1 81 ? -5.858 -4.934 10.202 1.00 96.38 81 GLU A N 1
ATOM 673 C CA . GLU A 1 81 ? -7.081 -4.556 10.937 1.00 96.38 81 GLU A CA 1
ATOM 674 C C . GLU A 1 81 ? -7.731 -3.306 10.323 1.00 96.38 81 GLU A C 1
ATOM 676 O O . GLU A 1 81 ? -7.945 -2.302 10.993 1.00 96.38 81 GLU A O 1
ATOM 681 N N . ASP A 1 82 ? -7.922 -3.332 9.002 1.00 97.44 82 ASP A N 1
ATOM 682 C CA . ASP A 1 82 ? -8.513 -2.246 8.212 1.00 97.44 82 ASP A CA 1
ATOM 683 C C . ASP A 1 82 ? -7.787 -0.890 8.285 1.00 97.44 82 ASP A C 1
ATOM 685 O O . ASP A 1 82 ? -8.294 0.120 7.808 1.00 97.44 82 ASP A O 1
ATOM 689 N N . ILE A 1 83 ? -6.557 -0.843 8.807 1.00 98.25 83 ILE A N 1
ATOM 690 C CA . ILE A 1 83 ? -5.736 0.372 8.872 1.00 98.25 83 ILE A CA 1
ATOM 691 C C . ILE A 1 83 ? -4.519 0.227 7.959 1.00 98.25 83 ILE A C 1
ATOM 693 O O . ILE A 1 83 ? -3.764 -0.747 8.055 1.00 98.25 83 ILE A O 1
ATOM 697 N N . VAL A 1 84 ? -4.266 1.228 7.110 1.00 98.31 84 VAL A N 1
ATOM 698 C CA . VAL A 1 84 ? -3.026 1.291 6.324 1.00 98.31 84 VAL A CA 1
ATOM 699 C C . VAL A 1 84 ? -1.843 1.532 7.260 1.00 98.31 84 VAL A C 1
ATOM 701 O O . VAL A 1 84 ? -1.740 2.577 7.904 1.00 98.31 84 VAL A O 1
ATOM 704 N N . ARG A 1 85 ? -0.927 0.563 7.324 1.00 97.38 85 ARG A N 1
ATOM 705 C CA . ARG A 1 85 ? 0.249 0.609 8.204 1.00 97.38 85 ARG A CA 1
ATOM 706 C C . ARG A 1 85 ? 1.480 1.189 7.527 1.00 97.38 85 ARG A C 1
ATOM 708 O O . ARG A 1 85 ? 2.264 1.867 8.180 1.00 97.38 85 ARG A O 1
ATOM 715 N N . THR A 1 86 ? 1.675 0.913 6.242 1.00 96.94 86 THR A N 1
ATOM 716 C CA . THR A 1 86 ? 2.808 1.446 5.476 1.00 96.94 86 THR A CA 1
ATOM 717 C C . THR A 1 86 ? 2.548 1.350 3.976 1.00 96.94 86 THR A C 1
ATOM 719 O O . THR A 1 86 ? 1.672 0.599 3.533 1.00 96.94 86 THR A O 1
ATOM 722 N N . VAL A 1 87 ? 3.322 2.115 3.207 1.00 97.75 87 VAL A N 1
ATOM 723 C CA . VAL A 1 87 ? 3.298 2.144 1.746 1.00 97.75 87 VAL A CA 1
ATOM 724 C C . VAL A 1 87 ? 4.726 2.286 1.230 1.00 97.75 87 VAL A C 1
ATOM 726 O O . VAL A 1 87 ? 5.455 3.167 1.685 1.00 97.75 87 VAL A O 1
ATOM 729 N N . TYR A 1 88 ? 5.130 1.440 0.284 1.00 96.94 88 TYR A N 1
ATOM 730 C CA . TYR A 1 88 ? 6.459 1.508 -0.332 1.00 96.94 88 TYR A CA 1
ATOM 731 C C . TYR A 1 88 ? 6.483 0.885 -1.731 1.00 96.94 88 TYR A C 1
ATOM 733 O O . TYR A 1 88 ? 5.569 0.159 -2.124 1.00 96.94 88 TYR A O 1
ATOM 741 N N . LEU A 1 89 ? 7.543 1.174 -2.489 1.00 96.44 89 LEU A N 1
ATOM 742 C CA . LEU A 1 89 ? 7.774 0.587 -3.806 1.00 96.44 89 LEU A CA 1
ATOM 743 C C . LEU A 1 89 ? 8.512 -0.752 -3.698 1.00 96.44 89 LEU A C 1
ATOM 745 O O . LEU A 1 89 ? 9.420 -0.934 -2.888 1.00 96.44 89 LEU A O 1
ATOM 749 N N . LEU A 1 90 ? 8.139 -1.686 -4.561 1.00 96.12 90 LEU A N 1
ATOM 750 C CA . LEU A 1 90 ? 8.738 -3.002 -4.711 1.00 96.12 90 LEU A CA 1
ATOM 751 C C . LEU A 1 90 ? 9.256 -3.165 -6.136 1.00 96.12 90 LEU A C 1
ATOM 753 O O . LEU A 1 90 ? 8.496 -3.037 -7.089 1.00 96.12 90 LEU A O 1
ATOM 757 N N . GLY A 1 91 ? 10.537 -3.500 -6.279 1.00 96.31 91 GLY A N 1
ATOM 758 C CA . GLY A 1 91 ? 11.062 -4.056 -7.527 1.00 96.31 91 GLY A CA 1
ATOM 759 C C . GLY A 1 91 ? 10.745 -5.547 -7.666 1.00 96.31 91 GLY A C 1
ATOM 760 O O . GLY A 1 91 ? 10.340 -6.199 -6.697 1.00 96.31 91 GLY A O 1
ATOM 761 N N . MET A 1 92 ? 10.990 -6.095 -8.856 1.00 95.06 92 MET A N 1
ATOM 762 C CA . MET A 1 92 ? 10.700 -7.496 -9.193 1.00 95.06 92 MET A CA 1
ATOM 763 C C . MET A 1 92 ? 11.360 -8.511 -8.246 1.00 95.06 92 MET A C 1
ATOM 765 O O . MET A 1 92 ? 10.698 -9.443 -7.787 1.00 95.06 92 MET A O 1
ATOM 769 N N . ASP A 1 93 ? 12.620 -8.306 -7.854 1.00 95.75 93 ASP A N 1
ATOM 770 C CA . ASP A 1 93 ? 13.305 -9.215 -6.921 1.00 95.75 93 ASP A CA 1
ATOM 771 C C . ASP A 1 93 ? 12.623 -9.266 -5.550 1.00 95.75 93 ASP A C 1
ATOM 773 O O . ASP A 1 93 ? 12.434 -10.333 -4.953 1.00 95.75 93 ASP A O 1
ATOM 777 N N . SER A 1 94 ? 12.229 -8.101 -5.033 1.00 95.94 94 SER A N 1
ATOM 778 C CA . SER A 1 94 ? 11.527 -7.999 -3.756 1.00 95.94 94 SER A CA 1
ATOM 779 C C . SER A 1 94 ? 10.116 -8.573 -3.853 1.00 95.94 94 SER A C 1
ATOM 781 O O . SER A 1 94 ? 9.713 -9.303 -2.946 1.00 95.94 94 S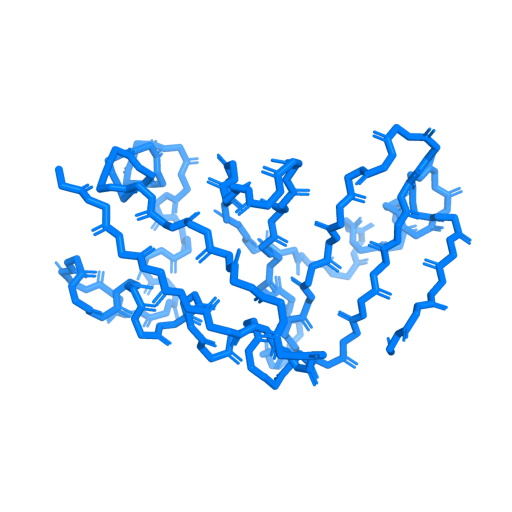ER A O 1
ATOM 783 N N . TYR A 1 95 ? 9.414 -8.339 -4.965 1.00 96.94 95 TYR A N 1
ATOM 784 C CA . TYR A 1 95 ? 8.128 -8.970 -5.263 1.00 96.94 95 TYR A CA 1
ATOM 785 C C . TYR A 1 95 ? 8.240 -10.500 -5.206 1.00 96.94 95 TYR A C 1
ATOM 787 O O . TYR A 1 95 ? 7.540 -11.140 -4.421 1.00 96.94 95 TYR A O 1
ATOM 795 N N . HIS A 1 96 ? 9.177 -11.104 -5.944 1.00 95.62 96 HIS A N 1
ATOM 796 C CA . HIS A 1 96 ? 9.337 -12.561 -5.961 1.00 95.62 96 HIS A CA 1
ATOM 797 C C . HIS A 1 96 ? 9.696 -13.126 -4.585 1.00 95.62 96 HIS A C 1
ATOM 799 O O . HIS A 1 96 ? 9.180 -14.171 -4.181 1.00 95.62 96 HIS A O 1
ATOM 805 N N . ARG A 1 97 ? 10.541 -12.425 -3.825 1.00 96.38 97 ARG A N 1
ATOM 806 C CA . ARG A 1 97 ? 10.886 -12.813 -2.452 1.00 96.38 97 ARG A CA 1
ATOM 807 C C . ARG A 1 97 ? 9.660 -12.801 -1.539 1.00 96.38 97 ARG A C 1
ATOM 809 O O . ARG A 1 97 ? 9.459 -13.755 -0.785 1.00 96.38 97 ARG A O 1
ATOM 816 N N . MET A 1 98 ? 8.837 -11.753 -1.609 1.00 95.88 98 MET A N 1
ATOM 817 C CA . MET A 1 98 ? 7.604 -11.644 -0.824 1.00 95.88 98 MET A CA 1
ATOM 818 C C . MET A 1 98 ? 6.581 -12.700 -1.235 1.00 95.88 98 MET A C 1
ATOM 820 O O . MET A 1 98 ? 6.034 -13.379 -0.363 1.00 95.88 98 MET A O 1
ATOM 824 N N . ARG A 1 99 ? 6.406 -12.915 -2.541 1.00 94.88 99 ARG A N 1
ATOM 825 C CA . ARG A 1 99 ? 5.506 -13.925 -3.100 1.00 94.88 99 ARG A CA 1
ATOM 826 C C . ARG A 1 99 ? 5.832 -15.343 -2.637 1.00 94.88 99 ARG A C 1
ATOM 828 O O . ARG A 1 99 ? 4.910 -16.123 -2.423 1.00 94.88 99 ARG A O 1
ATOM 835 N N . ARG A 1 100 ? 7.120 -15.672 -2.479 1.00 94.12 100 ARG A N 1
ATOM 836 C CA . ARG A 1 100 ? 7.577 -16.994 -2.013 1.00 94.12 100 ARG A CA 1
ATOM 837 C C . ARG A 1 100 ? 7.498 -17.163 -0.496 1.00 94.12 100 ARG A C 1
ATOM 839 O O . ARG A 1 100 ? 7.262 -18.267 -0.025 1.00 94.12 100 ARG A O 1
ATOM 846 N N . ARG A 1 101 ? 7.762 -16.102 0.276 1.00 92.94 101 ARG A N 1
ATOM 847 C CA . ARG A 1 101 ? 8.001 -16.219 1.730 1.00 92.94 101 ARG A CA 1
ATOM 848 C C . ARG A 1 101 ? 6.874 -15.704 2.616 1.00 92.94 101 ARG A C 1
ATOM 850 O O . ARG A 1 101 ? 6.797 -16.117 3.766 1.00 92.94 101 ARG A O 1
ATOM 857 N N . ARG A 1 102 ? 6.074 -14.750 2.139 1.00 93.12 102 ARG A N 1
ATOM 858 C CA . ARG A 1 102 ? 5.168 -13.963 2.991 1.00 93.12 102 ARG A CA 1
ATOM 859 C C . ARG A 1 102 ? 3.730 -13.965 2.497 1.00 93.12 102 ARG A C 1
ATOM 861 O O . 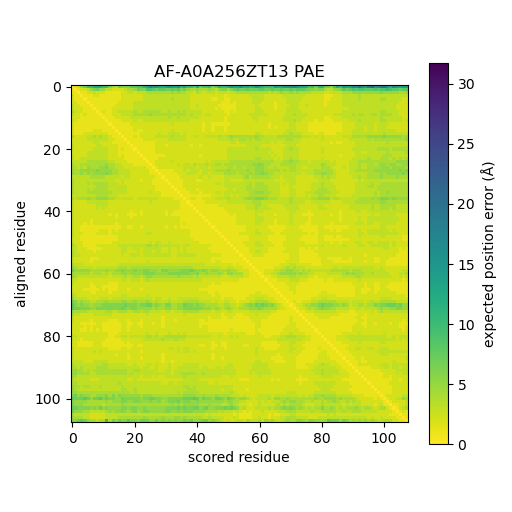ARG A 1 102 ? 2.825 -14.080 3.314 1.00 93.12 102 ARG A O 1
ATOM 868 N N . TRP A 1 103 ? 3.519 -13.819 1.195 1.00 95.81 103 TRP A N 1
ATOM 869 C CA . TRP A 1 103 ? 2.181 -13.830 0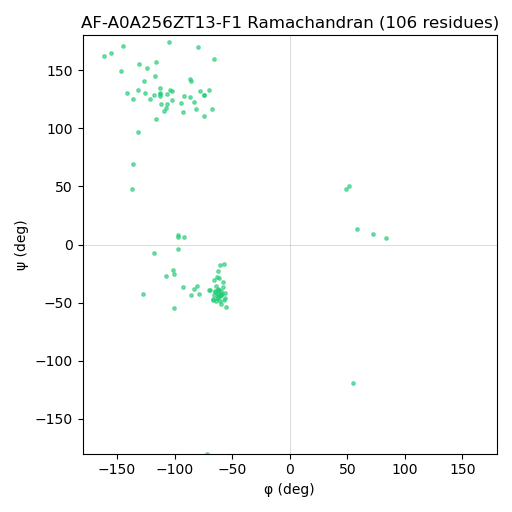.609 1.00 95.81 103 TRP A CA 1
ATOM 870 C C . TRP A 1 103 ? 1.717 -15.256 0.370 1.00 95.81 103 TRP A C 1
ATOM 872 O O . TRP A 1 103 ? 2.379 -16.022 -0.331 1.00 95.81 103 TRP A O 1
ATOM 882 N N . ARG A 1 104 ? 0.580 -15.605 0.966 1.00 92.44 104 ARG A N 1
ATOM 883 C CA . ARG A 1 104 ? 0.058 -16.971 0.968 1.00 92.44 104 ARG A CA 1
ATOM 884 C C . ARG A 1 104 ? -1.034 -17.141 -0.061 1.00 92.44 104 ARG A C 1
ATOM 886 O O . ARG A 1 104 ? -0.923 -17.993 -0.937 1.00 92.44 104 ARG A O 1
ATOM 893 N N . ILE A 1 105 ? -2.043 -16.285 0.028 1.00 95.12 105 ILE A N 1
ATOM 894 C CA . ILE A 1 105 ? -3.261 -16.378 -0.770 1.00 95.12 105 ILE A CA 1
ATOM 895 C C . ILE A 1 105 ? -3.358 -15.118 -1.618 1.00 95.12 105 ILE A C 1
ATOM 897 O O . ILE A 1 105 ? -3.227 -14.018 -1.081 1.00 95.12 105 ILE A O 1
ATOM 901 N N . LYS A 1 106 ? -3.562 -15.285 -2.929 1.00 96.94 106 LYS A N 1
ATOM 902 C CA . LYS A 1 106 ? -3.967 -14.200 -3.831 1.00 96.94 106 LYS A CA 1
ATOM 903 C C . LYS A 1 106 ? -5.492 -14.116 -3.799 1.00 96.94 106 LYS A C 1
ATOM 905 O O . LYS A 1 106 ? -6.139 -15.143 -3.975 1.00 96.94 106 LYS A O 1
ATOM 910 N N . ILE A 1 107 ? -6.040 -12.933 -3.541 1.00 96.12 107 ILE A N 1
ATOM 911 C CA . ILE A 1 107 ? -7.489 -12.703 -3.398 1.00 96.12 107 ILE A CA 1
ATOM 912 C C . ILE A 1 107 ? -8.059 -11.736 -4.448 1.00 96.12 107 ILE A C 1
ATOM 914 O O . ILE A 1 107 ? -9.270 -11.558 -4.507 1.00 96.12 107 ILE A O 1
ATOM 918 N N . TYR A 1 108 ? -7.187 -11.116 -5.246 1.00 95.38 108 TYR A N 1
ATOM 919 C CA . TYR A 1 108 ? -7.490 -10.275 -6.404 1.00 95.38 108 TYR A CA 1
ATOM 920 C C . TYR A 1 108 ? -6.322 -10.397 -7.382 1.00 95.38 108 TYR A C 1
ATOM 922 O O . TYR A 1 108 ? -5.162 -10.323 -6.900 1.00 95.38 108 TYR A O 1
#

Secondary structure (DSSP, 8-state):
-EEEEE-TTS-EEEEEHHHHHHHHHH-HHHHHHTT--SHHHHHHHHHHHHHS-SEEEE-TT--EEEEEEETTEEEEEEEET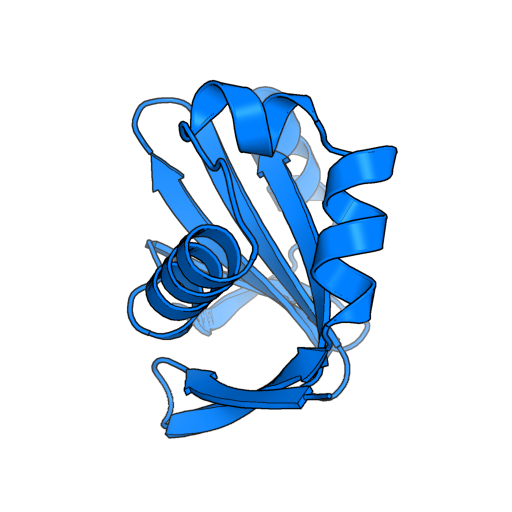TEEEEEEEEEHHHHHHHHHHT--EE--

Radius of gyration: 12.95 Å; Cα contacts (8 Å, |Δi|>4): 194; chains: 1; bounding box: 30×34×26 Å

pLDDT: mean 95.83, std 2.23, range [84.81, 98.69]

Nearest PDB structures (foldseek):
  4h0a-assembly1_A  TM=7.005E-01  e=1.479E-01  Staphylococcus aureus subsp. aureus Mu50
  4h0a-assembly2_B  TM=7.002E-01  e=1.479E-01  Staphylococcus aureus subsp. aureus Mu50
  8vl4-assembly1_A  TM=5.804E-01  e=8.987E-01  synthetic construct
  3isu-assembly1_A  TM=5.651E-01  e=3.852E+00  Homo sapiens
  6amq-assembly1_B  TM=4.123E-01  e=5.154E+00  Enterobacter cloacae EcWSU1

Mean predicted aligned error: 2.56 Å

Solvent-accessible surface area (backbone atoms only — not comparable to full-atom values): 5829 Å² total; per-residue (Å²): 113,73,47,78,43,53,30,69,86,65,50,70,31,36,44,48,55,66,45,57,56,50,29,61,72,76,32,48,66,46,33,62,76,68,70,46,89,50,68,67,58,47,50,53,51,55,48,46,28,42,45,59,44,67,34,28,30,33,30,98,83,65,37,36,39,30,26,25,74,55,89,77,32,28,44,37,38,35,28,48,89,51,28,53,71,52,59,44,72,33,47,62,72,56,45,54,52,39,54,74,74,51,43,74,45,78,82,80

Sequence (108 aa):
MSIIVKDYRGIGIVILQTLYLHVKERHRDLLRKLNIENMNQFIDIVRRVLINPSEVYINDKGSVYYLLRINDLYLNVIVVEDIVRTVYLLGMDSYHRMRRRRWRIKIY